Protein AF-A0A552IU13-F1 (afdb_monomer)

Sequence (65 aa):
MDTAIALSWTLGIILGLMTLLFILRIVLTWNPQVDLNSFPFNIIAWPTEPFLIPVRKLIPPLGGV

Foldseek 3Di:
DPPVVVVVVVVVVVVVV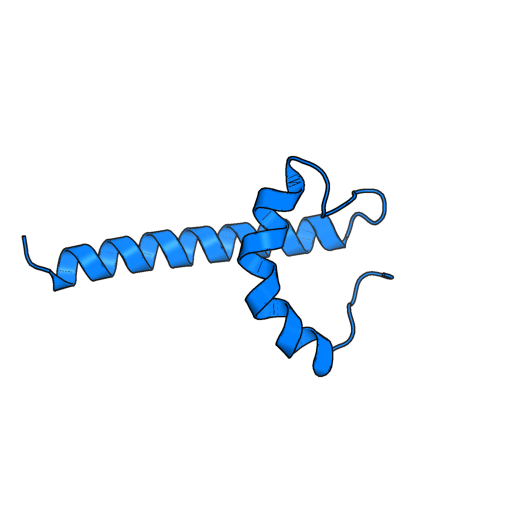LVVLVVVVVVVLVPPVDDCCDPPNVVSCVVNPVVCVVVCVVPPDPRDD

pLDDT: mean 88.54, std 8.91, range [49.75, 96.5]

InterPro domains:
  IPR003425 CCB3/YggT [PF02325] (6-65)
  IPR003425 CCB3/YggT [PTHR33219] (5-64)

Structure (mmCIF, N/CA/C/O backbone):
data_AF-A0A552IU13-F1
#
_entry.id   AF-A0A552IU13-F1
#
loop_
_atom_site.group_PDB
_atom_site.id
_atom_site.type_symbol
_atom_site.label_atom_id
_atom_site.label_alt_id
_atom_site.label_comp_id
_atom_site.label_asym_id
_atom_site.label_entity_id
_atom_site.label_seq_id
_atom_site.pdbx_PDB_ins_code
_atom_site.Cartn_x
_atom_site.Cartn_y
_atom_site.Cartn_z
_atom_site.occupancy
_atom_site.B_iso_or_equiv
_atom_site.auth_seq_id
_atom_site.auth_comp_id
_atom_site.auth_asym_id
_atom_site.auth_atom_id
_atom_site.pdbx_PDB_model_num
ATOM 1 N N . MET A 1 1 ? 18.350 1.906 -26.072 1.00 64.44 1 MET A N 1
ATOM 2 C CA . MET A 1 1 ? 18.201 1.542 -24.648 1.00 64.44 1 MET A CA 1
ATOM 3 C C . MET A 1 1 ? 17.533 0.188 -24.622 1.00 64.44 1 MET A C 1
ATOM 5 O O . MET A 1 1 ? 16.445 0.074 -25.175 1.00 64.44 1 MET A O 1
ATOM 9 N N . ASP A 1 2 ? 18.197 -0.829 -24.083 1.00 84.44 2 ASP A N 1
ATOM 10 C CA . ASP A 1 2 ? 17.645 -2.183 -24.062 1.00 84.44 2 ASP A CA 1
ATOM 11 C C . ASP A 1 2 ? 16.363 -2.197 -23.228 1.00 84.44 2 ASP A C 1
ATOM 13 O O . ASP A 1 2 ? 16.354 -1.785 -22.065 1.00 84.44 2 ASP A O 1
ATOM 17 N N . THR A 1 3 ? 15.260 -2.645 -23.824 1.00 90.56 3 THR A N 1
ATOM 18 C CA . THR A 1 3 ? 13.941 -2.697 -23.173 1.00 90.56 3 THR A CA 1
ATOM 19 C C . THR A 1 3 ? 13.979 -3.514 -21.880 1.00 90.56 3 THR A C 1
ATOM 21 O O . THR A 1 3 ? 13.298 -3.172 -20.915 1.00 90.56 3 THR A O 1
ATOM 24 N N . ALA A 1 4 ? 14.843 -4.533 -21.822 1.00 91.88 4 ALA A N 1
ATOM 25 C CA . ALA A 1 4 ? 15.108 -5.337 -20.632 1.00 91.88 4 ALA A CA 1
ATOM 26 C C . ALA A 1 4 ? 15.720 -4.527 -19.474 1.00 91.88 4 ALA A C 1
ATOM 28 O O . ALA A 1 4 ? 15.358 -4.735 -18.317 1.00 91.88 4 ALA A O 1
ATOM 29 N N . ILE A 1 5 ? 16.613 -3.577 -19.771 1.00 94.00 5 ILE A N 1
ATOM 30 C CA . ILE A 1 5 ? 17.216 -2.708 -18.754 1.00 94.00 5 ILE A CA 1
ATOM 31 C C . ILE A 1 5 ? 16.145 -1.772 -18.199 1.00 94.00 5 ILE A C 1
ATOM 33 O O . ILE A 1 5 ? 15.966 -1.710 -16.987 1.00 94.00 5 ILE A O 1
ATOM 37 N N . ALA A 1 6 ? 15.385 -1.102 -19.071 1.00 91.88 6 ALA A N 1
ATOM 38 C CA . ALA A 1 6 ? 14.292 -0.226 -18.645 1.00 91.88 6 ALA A CA 1
ATOM 39 C C . ALA A 1 6 ? 13.284 -0.972 -17.752 1.00 91.88 6 ALA A C 1
ATOM 41 O O . ALA A 1 6 ? 12.936 -0.485 -16.678 1.00 91.88 6 ALA A O 1
ATOM 42 N N . LEU A 1 7 ? 12.899 -2.189 -18.148 1.00 95.38 7 LEU A N 1
ATOM 43 C CA . LEU A 1 7 ? 12.000 -3.043 -17.376 1.00 95.38 7 LEU A CA 1
ATOM 44 C C . LEU A 1 7 ? 12.568 -3.386 -15.992 1.00 95.38 7 LEU A C 1
ATOM 46 O O . LEU A 1 7 ? 11.859 -3.255 -14.998 1.00 95.38 7 LEU A O 1
ATOM 50 N N . SER A 1 8 ? 13.840 -3.790 -15.924 1.00 95.19 8 SER A N 1
ATOM 51 C CA . SER A 1 8 ? 14.533 -4.115 -14.671 1.00 95.19 8 SER A CA 1
ATOM 52 C C . SER A 1 8 ? 14.514 -2.943 -13.686 1.00 95.19 8 SER A C 1
ATOM 54 O O . SER A 1 8 ? 14.105 -3.107 -12.535 1.00 95.19 8 SER A O 1
ATOM 56 N N . TRP A 1 9 ? 14.870 -1.739 -14.145 1.00 95.62 9 TRP A N 1
ATOM 57 C CA . TRP A 1 9 ? 14.859 -0.539 -13.304 1.00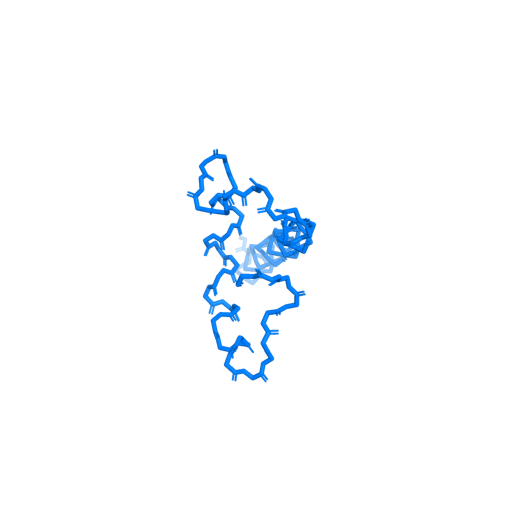 95.62 9 TRP A CA 1
ATOM 58 C C . TRP A 1 9 ? 13.454 -0.184 -12.823 1.00 95.62 9 TRP A C 1
ATOM 60 O O . TRP A 1 9 ? 13.263 0.091 -11.638 1.00 95.62 9 TRP A O 1
ATOM 70 N N . THR A 1 10 ? 12.457 -0.221 -13.711 1.00 95.50 10 THR A N 1
ATOM 71 C CA . THR A 1 10 ? 11.068 0.068 -13.341 1.00 95.50 10 THR A CA 1
ATOM 72 C C . THR A 1 10 ? 10.542 -0.930 -12.311 1.00 95.50 10 THR A C 1
ATOM 74 O O . THR A 1 10 ? 9.972 -0.515 -11.303 1.00 95.50 10 THR A O 1
ATOM 77 N N . LEU A 1 11 ? 10.783 -2.22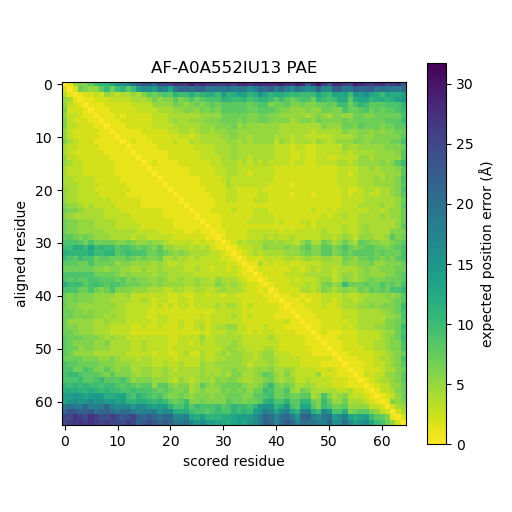9 -12.508 1.00 95.88 11 LEU A N 1
ATOM 78 C CA . LEU A 1 11 ? 10.423 -3.260 -11.533 1.00 95.88 11 LEU A CA 1
ATOM 79 C C . LEU A 1 11 ? 11.133 -3.052 -10.197 1.00 95.88 11 LEU A C 1
ATOM 81 O O . LEU A 1 11 ? 10.478 -3.092 -9.160 1.00 95.88 11 LEU A O 1
ATOM 85 N N . GLY A 1 12 ? 12.442 -2.793 -10.211 1.00 96.50 12 GLY A N 1
ATOM 86 C CA . GLY A 1 12 ? 13.219 -2.561 -8.995 1.00 96.50 12 GLY A CA 1
ATOM 87 C C . GLY A 1 12 ? 12.678 -1.390 -8.173 1.00 96.50 12 GLY A C 1
ATOM 88 O O . GLY A 1 12 ? 12.479 -1.522 -6.966 1.00 96.50 12 GLY A O 1
ATOM 89 N N . ILE A 1 13 ? 12.360 -0.271 -8.829 1.00 96.19 13 ILE A N 1
ATOM 90 C CA . ILE A 1 13 ? 11.785 0.910 -8.173 1.00 96.19 13 ILE A CA 1
ATOM 91 C C . ILE A 1 13 ? 10.395 0.600 -7.609 1.00 96.19 13 ILE A C 1
ATOM 93 O O . ILE A 1 13 ? 10.128 0.914 -6.452 1.00 96.19 13 ILE A O 1
ATOM 97 N N . ILE A 1 14 ? 9.515 -0.039 -8.388 1.00 96.00 14 ILE A N 1
ATOM 98 C CA . ILE A 1 14 ? 8.155 -0.376 -7.939 1.00 96.00 14 ILE A CA 1
ATOM 99 C C . ILE A 1 14 ? 8.197 -1.327 -6.743 1.00 96.00 14 ILE A C 1
ATOM 101 O O . ILE A 1 14 ? 7.507 -1.096 -5.753 1.00 96.00 14 ILE A O 1
ATOM 105 N N . LEU A 1 15 ? 9.014 -2.378 -6.806 1.00 95.56 15 LEU A N 1
ATOM 106 C CA . LEU A 1 15 ? 9.147 -3.352 -5.724 1.00 95.56 15 LEU A CA 1
ATOM 107 C C . LEU A 1 15 ? 9.769 -2.721 -4.473 1.00 95.56 15 LEU A C 1
ATOM 109 O O . LEU A 1 15 ? 9.297 -2.976 -3.364 1.00 95.56 15 LEU A O 1
ATOM 113 N N . GLY A 1 16 ? 10.777 -1.860 -4.632 1.00 96.44 16 GLY A N 1
ATOM 114 C CA . GLY A 1 16 ? 11.362 -1.100 -3.527 1.00 96.44 16 GLY A CA 1
ATOM 115 C C . GLY A 1 16 ? 10.346 -0.169 -2.861 1.00 96.44 16 GLY A C 1
ATOM 116 O O . GLY A 1 16 ? 10.208 -0.182 -1.637 1.00 96.44 16 GLY A O 1
ATOM 117 N N . LEU A 1 17 ? 9.570 0.575 -3.657 1.00 96.25 17 LEU A N 1
ATOM 118 C CA . LEU A 1 17 ? 8.484 1.423 -3.159 1.00 96.25 17 LEU A CA 1
ATOM 119 C C . LEU A 1 17 ? 7.408 0.600 -2.447 1.00 96.25 17 LEU A C 1
ATOM 121 O O . LEU A 1 17 ? 7.020 0.955 -1.340 1.00 96.25 17 LEU A O 1
ATOM 125 N N . MET A 1 18 ? 6.966 -0.519 -3.027 1.00 94.69 18 MET A N 1
ATOM 126 C CA . MET A 1 18 ? 6.002 -1.419 -2.386 1.00 94.69 18 MET A CA 1
ATOM 127 C C . MET A 1 18 ? 6.521 -1.939 -1.050 1.00 94.69 18 MET A C 1
ATOM 129 O O . MET A 1 18 ? 5.789 -1.924 -0.065 1.00 94.69 18 MET A O 1
ATOM 133 N N . THR A 1 19 ? 7.791 -2.334 -0.987 1.00 95.25 19 THR A N 1
ATOM 134 C CA . THR A 1 19 ? 8.425 -2.796 0.254 1.00 95.25 19 THR A CA 1
ATOM 135 C C . THR A 1 19 ? 8.372 -1.709 1.327 1.00 95.25 19 THR A C 1
ATOM 137 O O . THR A 1 19 ? 7.955 -1.971 2.454 1.00 95.25 19 THR A O 1
ATOM 140 N N . LEU A 1 20 ? 8.710 -0.468 0.969 1.00 96.25 20 LEU A N 1
ATOM 141 C CA . LEU A 1 20 ? 8.626 0.673 1.877 1.00 96.25 20 LEU A CA 1
ATOM 142 C C . LEU A 1 20 ? 7.181 0.954 2.324 1.00 96.25 20 LEU A C 1
ATOM 144 O O . LEU A 1 20 ? 6.946 1.155 3.515 1.00 96.25 20 LEU A O 1
ATOM 148 N N . LEU A 1 21 ? 6.204 0.908 1.411 1.00 94.56 21 LEU A N 1
ATOM 149 C CA . LEU A 1 21 ? 4.787 1.070 1.753 1.00 94.56 21 LEU A CA 1
ATOM 150 C C . LEU A 1 21 ? 4.301 -0.026 2.708 1.00 94.56 21 LEU A C 1
ATOM 152 O O . LEU A 1 21 ? 3.575 0.281 3.648 1.00 94.56 21 LEU A O 1
ATOM 156 N N . PHE A 1 22 ? 4.724 -1.279 2.525 1.00 93.38 22 PHE A N 1
ATOM 157 C CA . PHE A 1 22 ? 4.399 -2.374 3.442 1.00 93.38 22 PHE A CA 1
ATOM 158 C C . PHE A 1 22 ? 5.012 -2.181 4.832 1.00 93.38 22 PHE A C 1
ATOM 160 O O . PHE A 1 22 ? 4.342 -2.442 5.829 1.00 93.38 22 PHE A O 1
ATOM 167 N N . ILE A 1 23 ? 6.245 -1.677 4.923 1.00 94.00 23 ILE A N 1
ATOM 168 C CA . ILE A 1 23 ? 6.864 -1.344 6.215 1.00 94.00 23 ILE A C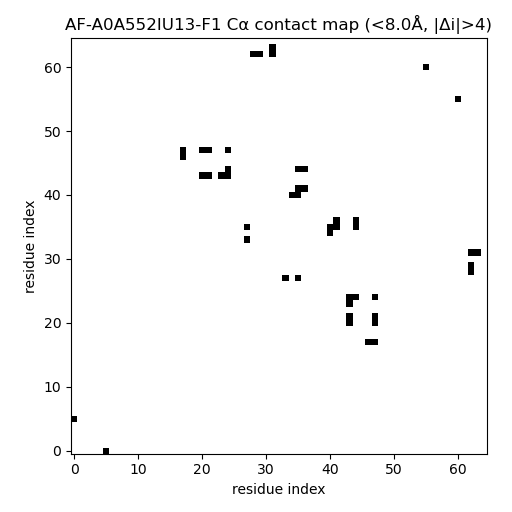A 1
ATOM 169 C C . ILE A 1 23 ? 6.047 -0.260 6.928 1.00 94.00 23 ILE A C 1
ATOM 171 O O . ILE A 1 23 ? 5.672 -0.431 8.089 1.00 94.00 23 ILE A O 1
ATOM 175 N N . LEU A 1 24 ? 5.703 0.826 6.227 1.00 92.94 24 LEU A N 1
ATOM 176 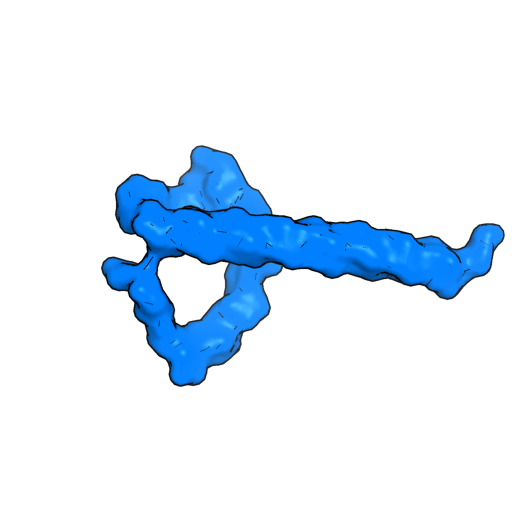C CA . LEU A 1 24 ? 4.848 1.879 6.782 1.00 92.94 24 LEU A CA 1
ATOM 177 C C . LEU A 1 24 ? 3.463 1.341 7.167 1.00 92.94 24 LEU A C 1
ATOM 179 O O . LEU A 1 24 ? 2.926 1.717 8.207 1.00 92.94 24 LEU A O 1
ATOM 183 N N . ARG A 1 25 ? 2.901 0.423 6.372 1.00 90.19 25 ARG A N 1
ATOM 184 C CA . ARG A 1 25 ? 1.621 -0.235 6.652 1.00 90.19 25 ARG A CA 1
ATOM 185 C C . ARG A 1 25 ? 1.654 -0.979 7.985 1.00 90.19 25 ARG A C 1
ATOM 187 O O . ARG A 1 25 ? 0.704 -0.844 8.744 1.00 90.19 25 ARG A O 1
ATOM 194 N N . ILE A 1 26 ? 2.735 -1.696 8.299 1.00 89.44 26 ILE A N 1
ATOM 195 C CA . ILE A 1 26 ? 2.892 -2.394 9.588 1.00 89.44 26 ILE A CA 1
ATOM 196 C C . ILE A 1 26 ? 2.888 -1.390 10.748 1.00 89.44 26 ILE A C 1
ATOM 198 O O . ILE A 1 26 ? 2.131 -1.560 11.702 1.00 89.44 26 ILE A O 1
ATOM 202 N N . VAL A 1 27 ? 3.654 -0.301 10.646 1.00 90.12 27 VAL A N 1
ATOM 203 C CA . VAL A 1 27 ? 3.695 0.735 11.694 1.00 90.12 27 VAL A CA 1
ATOM 204 C C . VAL A 1 27 ? 2.317 1.372 11.903 1.00 90.12 27 VAL A C 1
ATOM 206 O O . VAL A 1 27 ? 1.877 1.531 13.039 1.00 90.12 27 VAL A O 1
ATOM 209 N N . LEU A 1 28 ? 1.604 1.695 10.819 1.00 88.44 28 LEU A N 1
ATOM 210 C CA . LEU A 1 28 ? 0.262 2.278 10.899 1.00 88.44 28 LEU A CA 1
ATOM 211 C C . LEU A 1 28 ? -0.765 1.309 11.496 1.00 88.44 28 LEU A C 1
ATOM 213 O O . LEU A 1 28 ? -1.651 1.752 12.217 1.00 88.44 28 LEU A O 1
ATOM 217 N N . THR A 1 29 ? -0.636 -0.002 11.265 1.00 86.19 29 THR A N 1
ATOM 218 C CA . THR A 1 29 ? -1.543 -0.994 11.876 1.00 86.19 29 THR A CA 1
ATOM 219 C C . THR A 1 29 ? -1.399 -1.103 13.392 1.00 86.19 29 THR A C 1
ATOM 221 O O . THR A 1 29 ? -2.327 -1.558 14.055 1.00 86.19 29 THR A O 1
ATOM 224 N N . TRP A 1 30 ? -0.272 -0.667 13.961 1.00 86.00 30 TRP A N 1
ATOM 225 C CA . TRP A 1 30 ? -0.091 -0.602 15.413 1.00 86.00 30 TRP A CA 1
ATOM 226 C C . TRP A 1 30 ? -0.752 0.624 16.045 1.00 86.00 30 TRP A C 1
ATOM 228 O O . TRP A 1 30 ? -0.870 0.668 17.268 1.00 86.00 30 TRP A O 1
ATOM 238 N N . ASN A 1 31 ? -1.175 1.611 15.247 1.00 85.94 31 ASN A N 1
ATOM 239 C CA . ASN A 1 31 ? -1.810 2.822 15.748 1.00 85.94 31 ASN A CA 1
ATOM 240 C C . ASN A 1 31 ? -3.336 2.794 15.525 1.00 85.94 31 ASN A C 1
ATOM 242 O O . ASN A 1 31 ? -3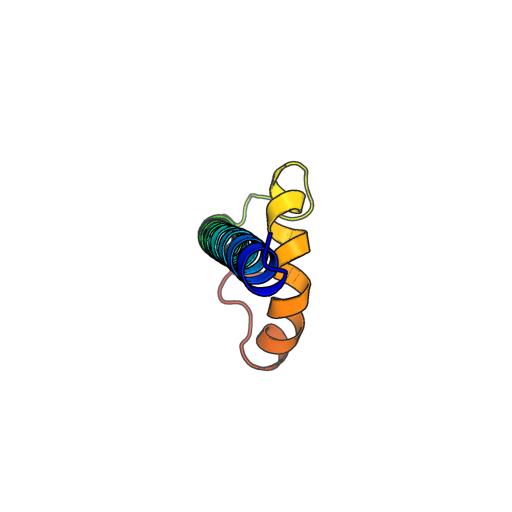.811 3.263 14.490 1.00 85.94 31 ASN A O 1
ATOM 246 N N . PRO A 1 32 ? -4.129 2.307 16.498 1.00 78.31 32 PRO A N 1
ATOM 247 C CA . PRO A 1 32 ? -5.576 2.142 16.339 1.00 78.31 32 PRO A CA 1
ATOM 248 C C . PRO A 1 32 ? -6.344 3.469 16.240 1.00 78.31 32 PRO A C 1
ATOM 250 O O . PRO A 1 32 ? -7.527 3.468 15.923 1.00 78.31 32 PRO A O 1
ATOM 253 N N . GLN A 1 33 ? -5.699 4.601 16.534 1.00 84.12 33 GLN A N 1
ATOM 254 C CA . GLN A 1 33 ? -6.323 5.926 16.500 1.00 84.12 33 GLN A CA 1
ATOM 255 C C . GLN A 1 33 ? -6.305 6.554 15.099 1.00 84.12 33 GLN A C 1
ATOM 257 O O . GLN A 1 33 ? -6.973 7.561 14.873 1.00 84.12 33 GLN A O 1
ATOM 262 N N . VAL A 1 34 ? -5.527 5.998 14.165 1.00 86.75 34 VAL A N 1
ATOM 263 C CA . VAL A 1 34 ? -5.364 6.551 12.817 1.00 86.75 34 VAL A CA 1
ATOM 264 C C . VAL A 1 34 ? -6.336 5.890 11.852 1.00 86.75 34 VAL A C 1
ATOM 266 O O . VAL A 1 34 ? -6.337 4.672 11.686 1.00 86.75 34 VAL A O 1
ATOM 269 N N . ASP A 1 35 ? -7.112 6.711 11.147 1.00 87.69 35 ASP A N 1
ATOM 270 C CA . ASP A 1 35 ? -7.938 6.238 10.042 1.00 87.69 35 ASP A CA 1
ATOM 271 C C . ASP A 1 35 ? -7.080 6.019 8.786 1.00 87.69 35 ASP A C 1
ATOM 273 O O . ASP A 1 35 ? -6.592 6.959 8.154 1.00 87.69 35 ASP A O 1
ATOM 277 N N . LEU A 1 36 ? -6.921 4.753 8.406 1.00 87.06 36 LEU A N 1
ATOM 278 C CA . LEU A 1 36 ? -6.158 4.314 7.237 1.00 87.06 36 LEU A CA 1
ATOM 279 C C . LEU A 1 36 ? -6.758 4.773 5.899 1.00 87.06 36 LEU A C 1
ATOM 281 O O . LEU A 1 36 ? -6.040 4.787 4.901 1.00 87.06 36 LEU A O 1
ATOM 285 N N . ASN A 1 37 ? -8.042 5.138 5.869 1.00 88.19 37 ASN A N 1
ATOM 286 C CA . ASN A 1 37 ? -8.706 5.684 4.686 1.00 88.19 37 ASN A CA 1
ATOM 287 C C . ASN A 1 37 ? -8.645 7.216 4.620 1.00 88.19 37 ASN A C 1
ATOM 289 O O . ASN A 1 37 ? -8.995 7.798 3.591 1.00 88.19 37 ASN A O 1
ATOM 293 N N . SER A 1 38 ? -8.165 7.876 5.676 1.00 90.81 38 SER A N 1
ATOM 294 C CA . SER A 1 38 ? -7.973 9.324 5.687 1.00 90.81 38 SER A CA 1
ATOM 295 C C . SER A 1 38 ? -6.684 9.735 4.963 1.00 90.81 38 SER A C 1
ATOM 297 O O . SER A 1 38 ? -5.693 9.000 4.923 1.00 90.81 38 SER A O 1
ATOM 299 N N . PHE A 1 39 ? -6.684 10.927 4.363 1.00 90.31 39 PHE A N 1
ATOM 300 C CA . PHE A 1 39 ? -5.471 11.516 3.793 1.00 90.31 39 PHE A CA 1
ATOM 301 C C . PHE A 1 39 ? -4.536 11.966 4.931 1.00 90.31 39 PHE A C 1
ATOM 303 O O . PHE A 1 39 ? -5.020 12.608 5.864 1.00 90.31 39 PHE A O 1
ATOM 310 N N . PRO A 1 40 ? -3.216 11.691 4.882 1.00 88.88 40 PRO A N 1
ATOM 311 C CA . PRO A 1 40 ? -2.428 11.152 3.760 1.00 88.88 40 PRO A CA 1
ATOM 312 C C . PRO A 1 40 ? -2.222 9.624 3.776 1.00 88.88 40 PRO A C 1
ATOM 314 O O . PRO A 1 40 ? -1.532 9.082 2.912 1.00 88.88 40 PRO A O 1
ATOM 317 N N . PHE A 1 41 ? -2.774 8.913 4.760 1.00 90.44 41 PHE A N 1
ATOM 318 C CA . PHE A 1 41 ? -2.509 7.488 4.992 1.00 90.44 41 PHE A CA 1
ATOM 319 C C . PHE A 1 41 ? -3.119 6.567 3.928 1.00 90.44 41 PHE A C 1
ATOM 321 O O . PHE A 1 41 ? -2.576 5.491 3.660 1.00 90.44 41 PHE A O 1
ATOM 328 N N . ASN A 1 42 ? -4.185 7.013 3.261 1.00 91.88 42 ASN A N 1
ATOM 329 C CA . ASN A 1 42 ? -4.804 6.295 2.147 1.00 91.88 42 ASN A CA 1
ATOM 330 C C . ASN A 1 42 ? -3.830 6.007 0.987 1.00 91.88 42 ASN A C 1
ATOM 332 O O . ASN A 1 42 ? -3.940 4.957 0.357 1.00 91.88 42 ASN A O 1
ATOM 336 N N . ILE A 1 43 ? -2.826 6.867 0.762 1.00 92.31 43 ILE A N 1
ATOM 337 C CA . ILE A 1 43 ? -1.775 6.677 -0.255 1.00 92.31 43 ILE A CA 1
ATOM 338 C C . ILE A 1 43 ? -0.936 5.429 0.044 1.00 92.31 43 ILE A C 1
ATOM 340 O O . ILE A 1 43 ? -0.413 4.800 -0.869 1.00 92.31 43 ILE A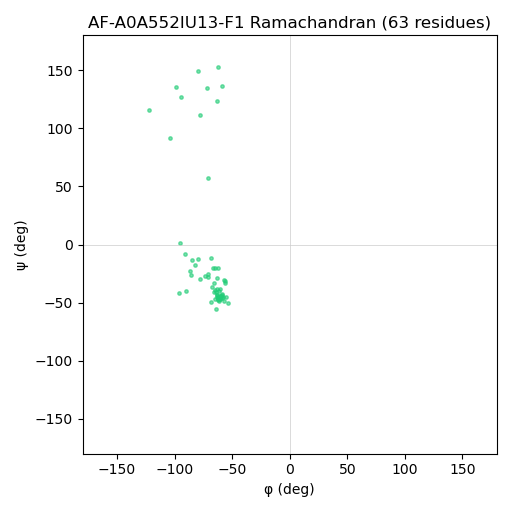 O 1
ATOM 344 N N . ILE A 1 44 ? -0.811 5.048 1.315 1.00 92.12 44 ILE A N 1
ATOM 345 C CA . ILE A 1 44 ? -0.074 3.855 1.746 1.00 92.12 44 ILE A CA 1
ATOM 346 C C . ILE A 1 44 ? -1.008 2.641 1.781 1.00 92.12 44 ILE A C 1
ATOM 348 O O . ILE A 1 44 ? -0.631 1.538 1.376 1.00 92.12 44 ILE A O 1
ATOM 352 N N . ALA A 1 45 ? -2.241 2.842 2.253 1.00 90.50 45 ALA A N 1
ATOM 353 C CA . ALA A 1 45 ? -3.240 1.791 2.376 1.00 90.50 45 ALA A CA 1
ATOM 354 C C . ALA A 1 45 ? -3.636 1.214 1.012 1.00 90.50 45 ALA A C 1
ATOM 356 O O . ALA A 1 45 ? -3.490 0.015 0.795 1.00 90.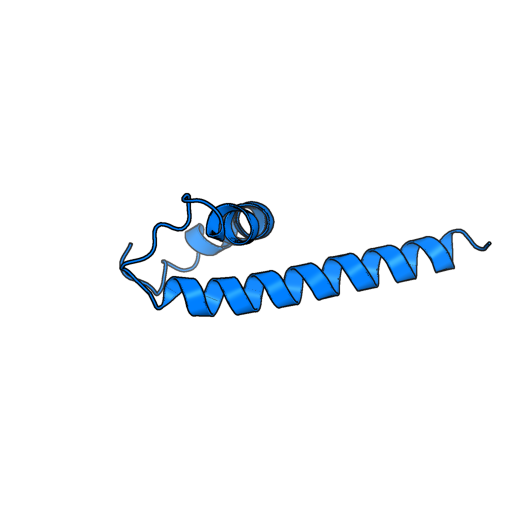50 45 ALA A O 1
ATOM 357 N N . TRP A 1 46 ? -4.073 2.058 0.077 1.00 92.06 46 TRP A N 1
ATOM 358 C CA . TRP A 1 46 ? -4.657 1.617 -1.190 1.00 92.06 46 TRP A CA 1
ATOM 359 C C . TRP A 1 46 ? -3.729 0.769 -2.063 1.00 92.06 46 TRP A C 1
ATOM 361 O O . TRP A 1 46 ? -4.188 -0.253 -2.566 1.00 92.06 46 TRP A O 1
ATOM 371 N N . PRO A 1 47 ? -2.439 1.105 -2.252 1.00 92.38 47 PRO A N 1
ATOM 372 C CA . PRO A 1 47 ? -1.574 0.293 -3.103 1.00 92.38 47 PRO A CA 1
ATOM 373 C C . PRO A 1 47 ? -1.220 -1.063 -2.483 1.00 92.38 47 PRO A C 1
ATOM 375 O O . PRO A 1 47 ? -0.978 -2.026 -3.206 1.00 92.38 47 PRO A O 1
ATOM 378 N N . THR A 1 48 ? -1.206 -1.158 -1.149 1.00 92.50 48 THR A N 1
ATOM 379 C CA . THR A 1 48 ? -0.890 -2.406 -0.432 1.00 92.50 48 THR A CA 1
ATOM 380 C C . THR A 1 48 ? -2.123 -3.292 -0.228 1.00 92.50 48 THR A C 1
ATOM 382 O O . THR A 1 48 ? -2.003 -4.510 -0.080 1.00 92.50 48 THR A O 1
ATOM 385 N N . GLU A 1 49 ? -3.326 -2.717 -0.264 1.00 91.31 49 GLU A N 1
ATOM 386 C CA . GLU A 1 49 ? -4.563 -3.410 0.081 1.00 91.31 49 GLU A CA 1
ATOM 387 C C . GLU A 1 49 ? -4.945 -4.599 -0.820 1.00 91.31 49 GLU A C 1
ATOM 389 O O . GLU A 1 49 ? -5.292 -5.648 -0.264 1.00 91.31 49 GLU A O 1
ATOM 394 N N . PRO A 1 50 ? -4.838 -4.518 -2.163 1.00 91.31 50 PRO A N 1
ATOM 395 C CA . PRO A 1 50 ? -5.169 -5.622 -3.066 1.00 91.31 50 PRO A CA 1
ATOM 396 C C . PRO A 1 50 ? -4.398 -6.908 -2.761 1.00 91.31 50 PRO A C 1
ATOM 398 O O . PRO A 1 50 ? -4.931 -8.007 -2.900 1.00 91.31 50 PRO A O 1
ATOM 401 N N . PHE A 1 51 ? -3.159 -6.770 -2.287 1.00 90.50 51 PHE A N 1
ATOM 402 C CA . PHE A 1 51 ? -2.310 -7.890 -1.893 1.00 90.50 51 PHE A CA 1
ATOM 403 C C . PHE A 1 51 ? -2.693 -8.456 -0.519 1.00 90.50 51 PHE A C 1
ATOM 405 O O . PHE A 1 51 ? -2.533 -9.648 -0.272 1.00 90.50 5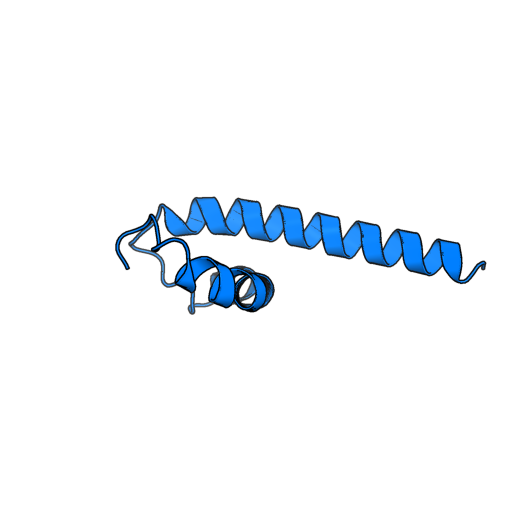1 PHE A O 1
ATOM 412 N N . LEU A 1 52 ? -3.236 -7.624 0.375 1.00 89.19 52 LEU A N 1
ATOM 413 C CA . LEU A 1 52 ? -3.608 -8.014 1.737 1.00 89.19 52 LEU A CA 1
ATOM 414 C C . LEU A 1 52 ? -5.011 -8.625 1.846 1.00 89.19 52 LEU A C 1
ATOM 416 O O . LEU A 1 52 ? -5.252 -9.394 2.771 1.00 89.19 52 LEU A O 1
ATOM 420 N N . ILE A 1 53 ? -5.947 -8.304 0.946 1.00 89.69 53 ILE A N 1
ATOM 421 C CA . ILE A 1 53 ? -7.299 -8.902 0.923 1.00 89.69 53 ILE A CA 1
ATOM 422 C C . ILE A 1 53 ? -7.271 -10.444 0.902 1.00 89.69 53 ILE A C 1
ATOM 424 O O . ILE A 1 53 ? -7.954 -11.048 1.731 1.00 89.69 53 ILE A O 1
ATOM 428 N N . PRO A 1 54 ? -6.515 -11.120 0.010 1.00 90.44 54 PRO A N 1
ATOM 429 C CA . PRO A 1 54 ? -6.461 -12.582 0.010 1.00 90.44 54 PRO A CA 1
ATOM 430 C C . PRO A 1 54 ? -5.772 -13.134 1.262 1.00 90.44 54 PRO A C 1
ATOM 432 O O . PRO A 1 54 ? -6.226 -14.137 1.805 1.00 90.44 54 PRO A O 1
ATOM 435 N N . VAL A 1 55 ? -4.731 -12.460 1.765 1.00 89.56 55 VAL A N 1
ATOM 436 C CA . VAL A 1 55 ? -4.009 -12.876 2.979 1.00 89.56 55 VAL A CA 1
ATOM 437 C C . VAL A 1 55 ? -4.921 -12.825 4.204 1.00 89.56 55 VAL A C 1
ATOM 439 O O . VAL A 1 55 ? -4.927 -13.763 4.997 1.00 89.56 55 VAL A O 1
ATOM 442 N N . ARG A 1 56 ? -5.765 -11.791 4.311 1.00 88.56 56 ARG A N 1
ATOM 443 C CA . ARG A 1 56 ? -6.737 -11.621 5.404 1.00 88.56 56 ARG A CA 1
ATOM 444 C C . ARG A 1 56 ? -7.793 -12.723 5.479 1.00 88.56 56 ARG A C 1
ATOM 446 O O . ARG A 1 56 ? -8.390 -12.921 6.530 1.00 88.56 56 ARG A O 1
ATOM 453 N N . LYS A 1 57 ? -8.023 -13.459 4.387 1.00 87.50 57 LYS A N 1
ATOM 454 C CA . LYS A 1 57 ? -8.906 -14.636 4.403 1.00 87.50 57 LYS A CA 1
ATOM 455 C C . LYS A 1 57 ? -8.273 -15.831 5.112 1.00 87.50 57 LYS A C 1
ATOM 457 O O . LYS A 1 57 ? -9.000 -16.682 5.609 1.00 87.50 57 LYS A O 1
ATOM 462 N N . LEU A 1 58 ? -6.943 -15.910 5.117 1.00 90.88 58 LEU A N 1
ATOM 463 C CA . LEU A 1 58 ? -6.196 -17.005 5.731 1.00 90.88 58 LEU A CA 1
ATOM 464 C C . LEU A 1 58 ? -5.745 -16.659 7.151 1.00 90.88 58 LEU A C 1
ATOM 466 O O . LEU A 1 58 ? -5.799 -17.504 8.038 1.00 90.88 58 LEU A O 1
ATOM 470 N N . ILE A 1 59 ? -5.286 -15.426 7.353 1.00 87.00 59 ILE A N 1
ATOM 471 C CA . ILE A 1 59 ? -4.736 -14.951 8.619 1.00 87.00 59 ILE A CA 1
ATOM 472 C C . ILE A 1 59 ? -5.568 -13.742 9.059 1.00 87.00 59 ILE A C 1
ATOM 474 O O . ILE A 1 59 ? -5.564 -12.731 8.351 1.00 87.00 59 ILE A O 1
ATOM 478 N N . PRO A 1 60 ? -6.284 -13.817 10.195 1.00 81.00 60 PRO A N 1
ATOM 479 C CA . PRO A 1 60 ? -7.048 -12.683 10.695 1.00 81.00 60 PRO A CA 1
ATOM 480 C C . PRO A 1 60 ? -6.119 -11.502 11.027 1.00 81.00 60 PRO A C 1
ATOM 482 O O . PRO A 1 60 ? -4.938 -11.706 11.329 1.00 81.00 60 PRO A O 1
ATOM 485 N N . PRO A 1 61 ? -6.621 -10.259 10.954 1.00 77.12 61 PRO A N 1
ATOM 486 C CA . PRO A 1 61 ? -5.819 -9.079 11.250 1.00 77.12 61 PRO A CA 1
ATOM 487 C C . PRO A 1 61 ? -5.271 -9.124 12.685 1.00 77.12 61 PRO A C 1
ATOM 489 O O . PRO A 1 61 ? -5.971 -9.480 13.629 1.00 77.12 61 PRO A O 1
ATOM 492 N N . LEU A 1 62 ? -3.988 -8.775 12.833 1.00 71.00 62 LEU A N 1
ATOM 493 C CA . LEU A 1 62 ? -3.281 -8.765 14.124 1.00 71.00 62 LEU A CA 1
ATOM 494 C C . LEU A 1 62 ? -3.542 -7.487 14.944 1.00 71.00 62 LEU A C 1
ATOM 496 O O . LEU A 1 62 ? -3.291 -7.471 16.145 1.00 71.00 62 LEU A O 1
ATOM 500 N N . GLY A 1 63 ? -4.030 -6.420 14.306 1.00 65.06 63 GLY A N 1
ATOM 501 C CA . GLY A 1 63 ? -4.516 -5.206 14.964 1.00 65.06 63 GLY A CA 1
ATOM 502 C C . GLY A 1 63 ? -6.037 -5.262 15.059 1.00 65.06 63 GLY A C 1
ATOM 503 O O . GLY A 1 63 ? -6.676 -5.677 14.100 1.00 65.06 63 GLY A O 1
ATOM 504 N N . GLY A 1 64 ? -6.599 -4.900 16.213 1.00 59.81 64 GLY A N 1
ATOM 505 C CA . GLY A 1 64 ? -8.009 -5.100 16.574 1.00 59.81 64 GLY A CA 1
ATOM 506 C C . GLY A 1 64 ? -9.035 -4.224 15.843 1.00 59.81 64 GLY A C 1
ATOM 507 O O . GLY A 1 64 ? -9.804 -3.540 16.516 1.00 59.81 64 GLY A O 1
ATOM 508 N N . VAL A 1 65 ? -9.055 -4.284 14.507 1.00 49.75 65 VAL A N 1
ATOM 509 C CA . VAL A 1 65 ? -10.172 -3.940 13.604 1.00 49.75 65 VAL A CA 1
ATOM 510 C C . VAL A 1 65 ? -10.166 -4.858 12.382 1.00 49.75 65 VAL A C 1
ATOM 512 O O . VAL A 1 65 ? -9.132 -4.926 11.677 1.00 49.75 65 VAL A O 1
#

Mean predicted aligned error: 5.31 Å

Organism: NCBI:txid2486266

Solvent-accessible surface area (backbone atoms only — not comparable to full-atom values): 3930 Å² total; per-residue (Å²): 130,61,67,68,57,57,49,52,54,53,50,51,51,52,53,51,50,50,52,52,36,52,54,52,47,55,59,52,53,73,39,86,88,59,62,54,81,39,86,76,43,28,75,42,41,62,79,51,40,79,70,43,57,67,49,47,75,79,46,72,71,91,42,101,116

Nearest PDB structures (foldseek):
  7xzi-assembly1_D  TM=6.944E-01  e=3.145E-02  Chlamydomonas reinhardtii
  5wyk-assembly1_SO  TM=4.361E-01  e=9.615E+00  Saccharomyces cerevisiae S288C

Secondary structure (DSSP, 8-state):
--HHHHHHHHHHHHHHHHHHHHHHHHHHHT-TTS-TTSTTTHHHHHHHHHHHHHHHHHS--SS--

Radius of gyration: 14.83 Å; Cα contacts (8 Å, |Δi|>4): 24; chains: 1; bounding box: 28×28×41 Å